Protein AF-A0A7C6K3G5-F1 (afdb_monomer_lite)

Structure (mmCIF, N/CA/C/O backbone):
data_AF-A0A7C6K3G5-F1
#
_entry.id   AF-A0A7C6K3G5-F1
#
loop_
_atom_site.group_PDB
_atom_site.id
_atom_site.type_symbol
_atom_site.label_atom_id
_atom_site.label_alt_id
_atom_site.label_comp_id
_atom_site.label_asym_id
_atom_site.label_entity_id
_atom_site.label_seq_id
_atom_site.pdbx_PDB_ins_code
_atom_site.Cartn_x
_atom_site.Cartn_y
_atom_site.Cartn_z
_atom_site.occupancy
_atom_site.B_iso_or_equiv
_atom_site.auth_seq_id
_atom_site.auth_comp_id
_atom_site.auth_asym_id
_atom_site.auth_atom_id
_atom_site.pdbx_PDB_model_num
ATOM 1 N N . MET A 1 1 ? 36.226 26.036 -59.832 1.00 47.72 1 MET A N 1
ATOM 2 C CA . MET A 1 1 ? 35.216 25.085 -59.301 1.00 47.72 1 MET A CA 1
ATOM 3 C C . MET A 1 1 ? 35.623 24.488 -57.934 1.00 47.72 1 MET A C 1
ATOM 5 O O . MET A 1 1 ? 35.517 23.284 -57.744 1.00 47.72 1 MET A O 1
ATOM 9 N N . LEU A 1 2 ? 36.072 25.296 -56.954 1.00 51.31 2 LEU A N 1
ATOM 10 C CA . LEU A 1 2 ? 36.593 24.790 -55.658 1.00 51.31 2 LEU A CA 1
ATOM 11 C C . LEU A 1 2 ? 35.856 25.331 -54.412 1.00 51.31 2 LEU A C 1
ATOM 13 O O . LEU A 1 2 ? 36.168 24.935 -53.295 1.00 51.31 2 LEU A O 1
ATOM 17 N N . LYS A 1 3 ? 34.868 26.222 -54.579 1.00 53.34 3 LYS A N 1
ATOM 18 C CA . LYS A 1 3 ? 34.130 26.835 -53.455 1.00 53.34 3 LYS A CA 1
ATOM 19 C C . LYS A 1 3 ? 32.999 25.934 -52.930 1.00 53.34 3 LYS A C 1
ATOM 21 O O . LYS A 1 3 ? 32.684 25.962 -51.748 1.00 53.34 3 LYS A O 1
ATOM 26 N N . ASN A 1 4 ? 32.468 25.059 -53.786 1.00 55.94 4 ASN A N 1
ATOM 27 C CA . ASN A 1 4 ? 31.263 24.275 -53.503 1.00 55.94 4 ASN A CA 1
ATOM 28 C C . ASN A 1 4 ? 31.600 22.958 -52.778 1.00 55.94 4 ASN A C 1
ATOM 30 O O . ASN A 1 4 ? 30.846 22.520 -51.920 1.00 55.94 4 ASN A O 1
ATOM 34 N N . LYS A 1 5 ? 32.774 22.361 -53.049 1.00 55.78 5 LYS A N 1
ATOM 35 C CA . LYS A 1 5 ? 33.223 21.098 -52.425 1.00 55.78 5 LYS A CA 1
ATOM 36 C C . LYS A 1 5 ? 33.390 21.200 -50.903 1.00 55.78 5 LYS A C 1
ATOM 38 O O . LYS A 1 5 ? 33.050 20.257 -50.199 1.00 55.78 5 LYS A O 1
ATOM 43 N N . LYS A 1 6 ? 33.884 22.337 -50.392 1.00 58.03 6 LYS A N 1
ATOM 44 C CA . LYS A 1 6 ? 34.054 22.546 -48.942 1.00 58.03 6 LYS A CA 1
ATOM 45 C C . LYS A 1 6 ? 32.723 22.771 -48.221 1.00 58.03 6 LYS A C 1
ATOM 47 O O . LYS A 1 6 ? 32.587 22.332 -47.090 1.00 58.03 6 LYS A O 1
ATOM 52 N N . ILE A 1 7 ? 31.745 23.382 -48.892 1.00 60.53 7 ILE A N 1
ATOM 53 C CA . ILE A 1 7 ? 30.389 23.589 -48.360 1.00 60.53 7 ILE A CA 1
ATOM 54 C C . ILE A 1 7 ? 29.635 22.256 -48.286 1.00 60.53 7 ILE A C 1
ATOM 56 O O . ILE A 1 7 ? 29.058 21.955 -47.250 1.00 60.53 7 ILE A O 1
ATOM 60 N N . PHE A 1 8 ? 29.718 21.413 -49.323 1.00 60.09 8 PHE A N 1
ATOM 61 C CA . PHE A 1 8 ? 29.143 20.061 -49.281 1.00 60.09 8 PHE A CA 1
ATOM 62 C C . PHE A 1 8 ? 29.777 19.183 -48.194 1.00 60.09 8 PHE A C 1
ATOM 64 O O . PHE A 1 8 ? 29.063 18.450 -47.517 1.00 60.09 8 PHE A O 1
ATOM 71 N N . ALA A 1 9 ? 31.092 19.298 -47.978 1.00 62.62 9 ALA A N 1
ATOM 72 C CA . ALA A 1 9 ? 31.764 18.606 -46.881 1.00 62.62 9 ALA A CA 1
ATOM 73 C C . ALA A 1 9 ? 31.295 19.111 -45.503 1.00 62.62 9 ALA A C 1
ATOM 75 O O . ALA A 1 9 ? 31.035 18.303 -44.619 1.00 62.62 9 ALA A O 1
ATOM 76 N N . LEU A 1 10 ? 31.130 20.427 -45.324 1.00 61.31 10 LEU A N 1
ATOM 77 C CA . LEU A 1 10 ? 30.686 21.010 -44.052 1.00 61.31 10 LEU A CA 1
ATOM 78 C C . LEU A 1 10 ? 29.226 20.656 -43.726 1.00 61.31 10 LEU A C 1
ATOM 80 O O . LEU A 1 10 ? 28.918 20.279 -42.601 1.00 61.31 10 LEU A O 1
ATOM 84 N N . ILE A 1 11 ? 28.343 20.727 -44.727 1.00 65.38 11 ILE A N 1
ATOM 85 C CA . ILE A 1 11 ? 26.928 20.351 -44.602 1.00 65.38 11 ILE A CA 1
ATOM 86 C C . ILE A 1 11 ? 26.799 18.850 -44.311 1.00 65.38 11 ILE A C 1
ATOM 88 O O . ILE A 1 11 ? 26.002 18.466 -43.461 1.00 65.38 11 ILE A O 1
ATOM 92 N N . GLY A 1 12 ? 27.620 18.010 -44.951 1.00 67.44 12 GLY A N 1
ATOM 93 C CA . GLY A 1 12 ? 27.662 16.571 -44.682 1.00 67.44 12 GLY A CA 1
ATOM 94 C C . GLY A 1 12 ? 28.096 16.235 -43.252 1.00 67.44 12 GLY A C 1
ATOM 95 O O . GLY A 1 12 ? 27.484 15.383 -42.616 1.00 67.44 12 GLY A O 1
ATOM 96 N N . VAL A 1 13 ? 29.099 16.936 -42.710 1.00 66.88 13 VAL A N 1
ATOM 97 C CA . VAL A 1 13 ? 29.558 16.747 -41.319 1.00 66.88 13 VAL A CA 1
ATOM 98 C C . VAL A 1 13 ? 28.497 17.197 -40.308 1.00 66.88 13 VAL A C 1
ATOM 100 O O . VAL A 1 13 ? 28.266 16.506 -39.319 1.00 66.88 13 VAL A O 1
ATOM 103 N N . ILE A 1 14 ? 27.808 18.309 -40.576 1.00 70.62 14 ILE A N 1
ATOM 104 C CA . ILE A 1 14 ? 26.717 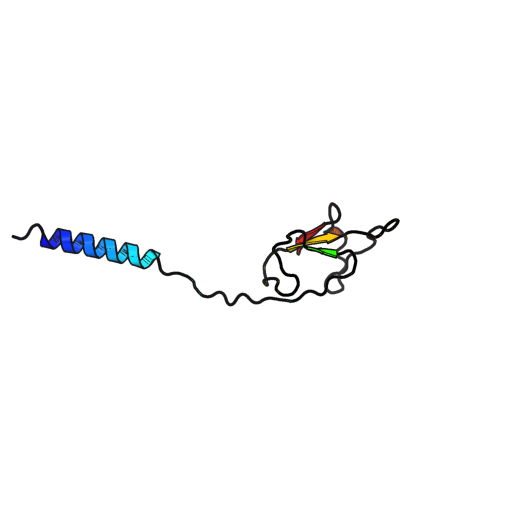18.809 -39.725 1.00 70.62 14 ILE A CA 1
ATOM 105 C C . ILE A 1 14 ? 25.524 17.839 -39.730 1.00 70.62 14 ILE A C 1
ATOM 107 O O . ILE A 1 14 ? 24.980 17.535 -38.671 1.00 70.62 14 ILE A O 1
ATOM 111 N N . LEU A 1 15 ? 25.157 17.293 -40.894 1.00 65.25 15 LEU A N 1
ATOM 112 C CA . LEU A 1 15 ? 24.096 16.285 -41.019 1.00 65.25 15 LEU A CA 1
ATOM 113 C C 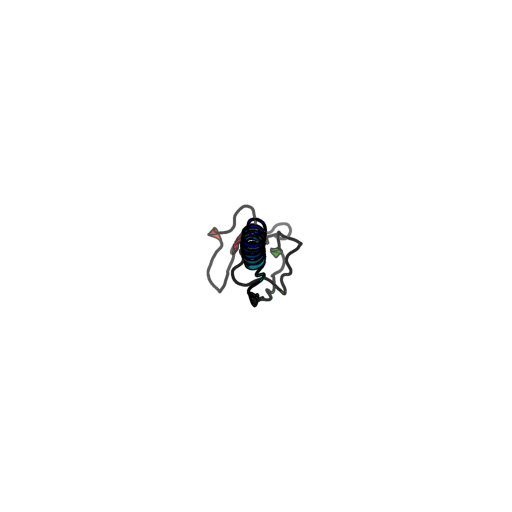. LEU A 1 15 ? 24.432 14.976 -40.287 1.00 65.25 15 LEU A C 1
ATOM 115 O O . LEU A 1 15 ? 23.551 14.385 -39.670 1.00 65.25 15 LEU A O 1
ATOM 119 N N . ILE A 1 16 ? 25.699 14.551 -40.300 1.00 65.88 16 ILE A N 1
ATOM 120 C CA . ILE A 1 16 ? 26.168 13.371 -39.556 1.00 65.88 16 ILE A CA 1
ATOM 121 C C . ILE A 1 16 ? 26.140 13.613 -38.037 1.00 65.88 16 ILE A C 1
ATOM 123 O O . ILE A 1 16 ? 25.730 12.724 -37.294 1.00 65.88 16 ILE A O 1
ATOM 127 N N . MET A 1 17 ? 26.506 14.810 -37.560 1.00 62.03 17 MET A N 1
ATOM 128 C CA . MET A 1 17 ? 26.393 15.163 -36.134 1.00 62.03 17 MET A CA 1
ATOM 129 C C . MET A 1 17 ? 24.938 15.220 -35.651 1.00 62.03 17 MET A C 1
ATOM 131 O O . MET A 1 17 ? 24.650 14.788 -34.538 1.00 62.03 17 MET A O 1
ATOM 135 N N . LEU A 1 18 ? 24.014 15.697 -36.489 1.00 60.31 18 LEU A N 1
ATOM 136 C CA . LEU A 1 18 ? 22.577 15.703 -36.191 1.00 60.31 18 LEU A CA 1
ATOM 137 C C . LEU A 1 18 ? 21.984 14.288 -36.110 1.00 60.31 18 LEU A C 1
ATOM 139 O O . LEU A 1 18 ? 21.093 14.053 -35.301 1.00 60.31 18 LEU A O 1
ATOM 143 N N . PHE A 1 19 ? 22.503 13.335 -36.890 1.00 58.94 19 PHE A N 1
ATOM 144 C CA . PHE A 1 19 ? 22.049 11.939 -36.864 1.00 58.94 19 PHE A CA 1
ATOM 145 C C . PHE A 1 19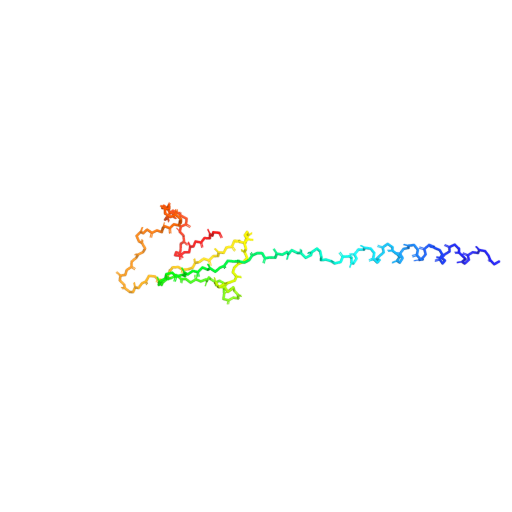 ? 22.487 11.185 -35.592 1.00 58.94 19 PHE A C 1
ATOM 147 O O . PHE A 1 19 ? 21.780 10.293 -35.132 1.00 58.94 19 PHE A O 1
ATOM 154 N N . MET A 1 20 ? 23.616 11.569 -34.981 1.00 58.78 20 MET A N 1
ATOM 155 C CA . MET A 1 20 ? 24.141 10.947 -33.751 1.00 58.78 20 MET A CA 1
ATOM 156 C C . MET A 1 20 ? 23.351 11.311 -32.480 1.00 58.78 20 MET A C 1
ATOM 158 O O . MET A 1 20 ? 23.442 10.597 -31.486 1.00 58.78 20 MET A O 1
ATOM 162 N N . LEU A 1 21 ? 22.554 12.387 -32.499 1.00 54.53 21 LEU A N 1
ATOM 163 C CA . LEU A 1 21 ? 21.690 12.789 -31.376 1.00 54.53 21 LEU A CA 1
ATOM 164 C C . LEU A 1 21 ? 20.351 12.028 -31.337 1.00 54.53 21 LEU A C 1
ATOM 166 O O . LEU A 1 21 ? 19.592 12.179 -30.386 1.00 54.53 21 LEU A O 1
ATOM 170 N N . VAL A 1 22 ? 20.067 11.204 -32.352 1.00 57.47 22 VAL A N 1
ATOM 171 C CA . VAL A 1 22 ? 18.840 10.387 -32.470 1.00 57.47 22 VAL A CA 1
ATOM 172 C C . VAL A 1 22 ? 19.117 8.911 -32.125 1.00 57.47 22 VAL A C 1
ATOM 174 O O . VAL A 1 22 ? 18.320 8.027 -32.428 1.00 57.47 22 VAL A O 1
ATOM 177 N N . GLY A 1 23 ? 20.251 8.622 -31.474 1.00 55.88 23 GLY A N 1
ATOM 178 C CA . GLY A 1 23 ? 20.572 7.304 -30.920 1.00 55.88 23 GLY A CA 1
ATOM 179 C C . GLY A 1 23 ? 19.636 6.957 -29.763 1.00 55.88 23 GLY A C 1
ATOM 180 O O . GLY A 1 23 ? 19.937 7.228 -28.606 1.00 55.88 23 GLY A O 1
ATOM 181 N N . CYS A 1 24 ? 18.468 6.422 -30.100 1.00 49.31 24 CYS A N 1
ATOM 182 C CA . CYS A 1 24 ? 17.405 6.097 -29.169 1.00 49.31 24 CYS A CA 1
ATOM 183 C C . CYS A 1 24 ? 17.737 4.856 -28.331 1.00 49.31 24 CYS A C 1
ATOM 185 O O . CYS A 1 24 ? 18.295 3.884 -28.836 1.00 49.31 24 CYS A O 1
ATOM 187 N N . SER A 1 25 ? 17.265 4.917 -27.084 1.00 50.09 25 SER A N 1
ATOM 188 C CA . SER A 1 25 ? 16.772 3.798 -26.283 1.00 50.09 25 SER A CA 1
ATOM 189 C C . SER A 1 25 ? 17.782 2.680 -26.028 1.00 50.09 25 SER A C 1
ATOM 191 O O . SER A 1 25 ? 17.747 1.600 -26.615 1.00 50.09 25 SER A O 1
ATOM 193 N N . CYS A 1 26 ? 18.639 2.913 -25.034 1.00 45.47 26 CYS A N 1
ATOM 194 C CA . CYS A 1 26 ? 19.052 1.821 -24.165 1.00 45.47 26 CYS A CA 1
ATOM 195 C C . CYS A 1 26 ? 17.762 1.141 -23.683 1.00 45.47 26 CYS A C 1
ATOM 197 O O . CYS A 1 26 ? 16.946 1.794 -23.032 1.00 45.47 26 CYS A O 1
ATOM 199 N N . GLY A 1 27 ? 17.541 -0.118 -24.062 1.00 54.97 27 GLY A N 1
ATOM 200 C CA . GLY A 1 27 ? 16.479 -0.929 -23.483 1.00 54.97 27 GLY A CA 1
ATOM 201 C C . GLY A 1 27 ? 16.750 -1.051 -21.990 1.00 54.97 27 GLY A C 1
ATOM 202 O O . GLY A 1 27 ? 17.651 -1.782 -21.584 1.00 54.97 27 GLY A O 1
ATOM 203 N N . CYS A 1 28 ? 16.033 -0.272 -21.185 1.00 56.22 28 CYS A N 1
ATOM 204 C CA . CYS A 1 28 ? 15.867 -0.598 -19.784 1.00 56.22 28 CYS A CA 1
ATOM 205 C C . CYS A 1 28 ? 15.002 -1.854 -19.776 1.00 56.22 28 CYS A C 1
ATOM 207 O O . CYS A 1 28 ? 13.847 -1.815 -20.194 1.00 56.22 28 CYS A O 1
ATOM 209 N N . ASP A 1 29 ? 15.579 -2.987 -19.385 1.00 64.62 29 ASP A N 1
ATOM 210 C CA . ASP A 1 29 ? 14.782 -4.137 -18.982 1.00 64.62 29 ASP A CA 1
ATOM 211 C C . ASP A 1 29 ? 14.023 -3.710 -17.718 1.00 64.62 29 ASP A C 1
ATOM 213 O O . ASP A 1 29 ? 14.530 -3.848 -16.600 1.00 64.62 29 ASP A O 1
ATOM 217 N N . ASP A 1 30 ? 12.851 -3.101 -17.906 1.00 71.44 30 ASP A N 1
ATOM 218 C CA . ASP A 1 30 ? 11.986 -2.656 -16.822 1.00 71.44 30 ASP A CA 1
ATOM 219 C C . ASP A 1 30 ? 11.521 -3.902 -16.070 1.00 71.44 30 ASP A C 1
ATOM 221 O O . ASP A 1 30 ? 10.672 -4.677 -16.517 1.00 71.44 30 ASP A O 1
ATOM 225 N N . LYS A 1 31 ? 12.170 -4.164 -14.935 1.00 88.88 31 LYS A N 1
ATOM 226 C CA . LYS A 1 31 ? 11.777 -5.263 -14.061 1.00 88.88 31 LYS A CA 1
ATOM 227 C C . LYS A 1 31 ? 10.487 -4.853 -13.376 1.00 88.88 31 LYS A C 1
ATOM 229 O O . LYS A 1 31 ? 10.463 -3.829 -12.696 1.00 88.88 31 LYS A O 1
ATOM 234 N N . THR A 1 32 ? 9.457 -5.675 -13.506 1.00 93.56 32 THR A N 1
ATOM 235 C CA . THR A 1 32 ? 8.169 -5.439 -12.857 1.00 93.56 32 THR A CA 1
ATOM 236 C C . THR A 1 32 ? 7.934 -6.395 -11.694 1.00 93.56 32 THR A C 1
ATOM 238 O O . THR A 1 32 ? 8.487 -7.498 -11.655 1.00 93.56 32 THR A O 1
ATOM 241 N N . VAL A 1 33 ? 7.071 -5.996 -10.765 1.00 92.56 33 VAL A N 1
ATOM 242 C CA . VAL A 1 33 ? 6.599 -6.814 -9.648 1.00 92.56 33 VAL A CA 1
ATOM 243 C C . VAL A 1 33 ? 5.074 -6.800 -9.590 1.00 92.56 33 VAL A C 1
ATOM 245 O O . VAL A 1 33 ? 4.440 -5.795 -9.908 1.00 92.56 33 VAL A O 1
ATOM 248 N N . LYS A 1 34 ? 4.502 -7.929 -9.171 1.00 94.31 34 LYS A N 1
ATOM 249 C CA . LYS A 1 34 ? 3.089 -8.048 -8.817 1.00 94.31 34 LYS A CA 1
ATOM 250 C C . LYS A 1 34 ? 2.924 -7.826 -7.318 1.00 94.31 34 LYS A C 1
ATOM 252 O O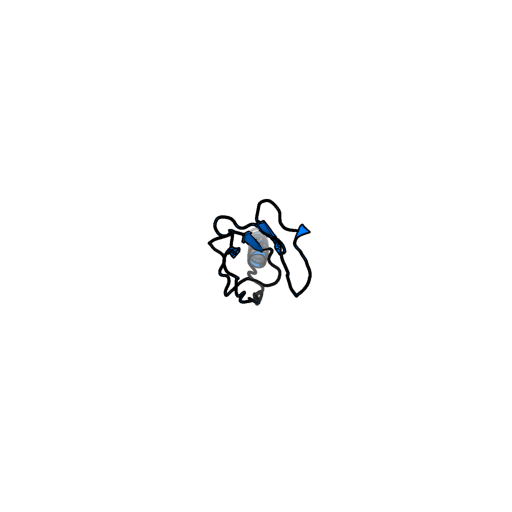 . LYS A 1 34 ? 3.623 -8.468 -6.532 1.00 94.31 34 LYS A O 1
ATOM 257 N N . LEU A 1 35 ? 1.986 -6.966 -6.936 1.00 91.69 35 LEU A N 1
ATOM 258 C CA . LEU A 1 35 ? 1.579 -6.758 -5.551 1.00 91.69 35 LEU A CA 1
ATOM 259 C C . LEU A 1 35 ? 0.158 -7.276 -5.330 1.00 91.69 35 LEU A C 1
ATOM 261 O O . LEU A 1 35 ? -0.786 -6.837 -5.982 1.00 91.69 35 LEU A O 1
ATOM 265 N N . ASP A 1 36 ? 0.001 -8.170 -4.356 1.00 92.12 36 ASP A N 1
ATOM 266 C CA . ASP A 1 36 ? -1.316 -8.566 -3.864 1.00 92.12 36 ASP A CA 1
ATOM 267 C C . ASP A 1 36 ? -1.797 -7.519 -2.849 1.00 92.12 36 ASP A C 1
ATOM 269 O O . ASP A 1 36 ? -1.306 -7.452 -1.718 1.00 92.12 36 ASP A O 1
ATOM 273 N N . LEU A 1 37 ? -2.734 -6.665 -3.267 1.00 91.75 37 LEU A N 1
ATOM 274 C CA . LEU A 1 37 ? -3.269 -5.606 -2.412 1.00 91.75 37 LEU A CA 1
ATOM 275 C C . LEU A 1 37 ? -4.340 -6.159 -1.457 1.00 91.75 37 LEU A C 1
ATOM 277 O O . LEU A 1 37 ? -5.229 -6.897 -1.892 1.00 91.75 37 LEU A O 1
ATOM 281 N N . PRO A 1 38 ? -4.287 -5.813 -0.157 1.00 90.75 38 PRO A N 1
ATOM 282 C CA . PRO A 1 38 ? -5.324 -6.198 0.791 1.00 90.75 38 PRO A CA 1
ATOM 283 C C . PRO A 1 38 ? -6.628 -5.431 0.534 1.00 90.75 38 PRO A C 1
ATOM 285 O O . PRO A 1 38 ? -6.655 -4.392 -0.127 1.00 90.75 38 PRO A O 1
ATOM 288 N N . GLU A 1 39 ? -7.725 -5.928 1.109 1.00 90.25 39 GLU A N 1
ATOM 289 C CA . GLU A 1 39 ? -9.016 -5.243 1.055 1.00 90.25 39 GLU A CA 1
ATOM 290 C C . GLU A 1 39 ? -8.906 -3.815 1.611 1.00 90.25 39 GLU A C 1
ATOM 292 O O . GLU A 1 39 ? -8.289 -3.578 2.651 1.00 90.25 39 GLU A O 1
ATOM 297 N N . GLY A 1 40 ? -9.518 -2.862 0.906 1.00 91.44 40 GLY A N 1
ATOM 298 C CA . GLY A 1 40 ? -9.478 -1.454 1.286 1.00 91.44 40 GLY A CA 1
ATOM 299 C C . GLY A 1 40 ? -8.173 -0.743 0.924 1.00 91.44 40 GLY A C 1
ATOM 300 O O . GLY A 1 40 ? -8.009 0.399 1.331 1.00 91.44 40 GLY A O 1
ATOM 301 N N . VAL A 1 41 ? -7.262 -1.354 0.159 1.00 94.25 41 VAL A N 1
ATOM 302 C CA . VAL A 1 41 ? -6.095 -0.668 -0.421 1.00 94.25 41 VAL A CA 1
ATOM 303 C C . VAL A 1 41 ? -6.187 -0.680 -1.945 1.00 94.25 41 VAL A C 1
ATOM 305 O O . VAL A 1 41 ? -6.513 -1.694 -2.553 1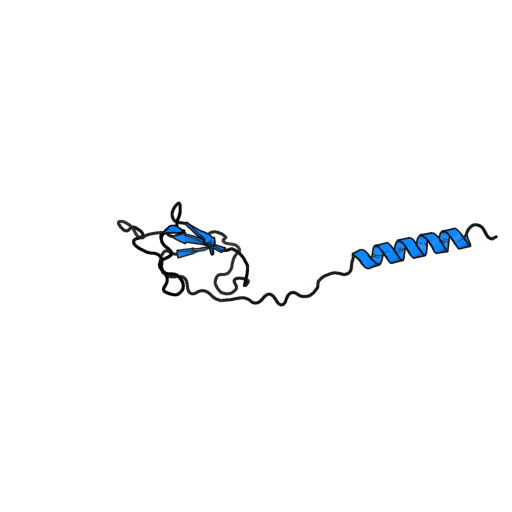.00 94.25 41 VAL A O 1
ATOM 308 N N . SER A 1 42 ? -5.906 0.462 -2.566 1.00 95.88 42 SER A N 1
ATOM 309 C CA . SER A 1 42 ? -5.976 0.653 -4.021 1.00 95.88 42 SER A CA 1
ATOM 310 C C . SER A 1 42 ? -4.862 1.575 -4.505 1.00 95.88 42 SER A C 1
ATOM 312 O O . SER A 1 42 ? -4.322 2.352 -3.717 1.00 95.88 42 SER A O 1
ATOM 314 N N . LEU A 1 43 ? -4.512 1.485 -5.787 1.00 97.00 43 LEU A N 1
ATOM 315 C CA . LEU A 1 43 ? -3.630 2.454 -6.433 1.00 97.00 43 LEU A CA 1
ATOM 316 C C . LEU A 1 43 ? -4.378 3.778 -6.598 1.00 97.00 43 LEU A C 1
ATOM 318 O O . LEU A 1 43 ? -5.560 3.778 -6.937 1.00 97.00 43 LEU A O 1
ATOM 322 N N . VAL A 1 44 ? -3.701 4.899 -6.346 1.00 97.25 44 VAL A N 1
ATOM 323 C CA . VAL A 1 44 ? -4.279 6.219 -6.650 1.00 97.25 44 VAL A CA 1
ATOM 324 C C . VAL A 1 44 ? -4.255 6.489 -8.151 1.00 97.25 44 VAL A C 1
ATOM 326 O O . VAL A 1 44 ? -5.189 7.088 -8.678 1.00 97.25 44 VAL A O 1
ATOM 329 N N . ASP A 1 45 ? -3.185 6.069 -8.819 1.00 95.88 45 ASP A N 1
ATOM 330 C CA . ASP A 1 45 ? -3.064 6.159 -10.267 1.00 95.88 45 ASP A CA 1
ATOM 331 C C . ASP A 1 45 ? -3.733 4.942 -10.917 1.00 95.88 45 ASP A C 1
ATOM 333 O O . ASP A 1 45 ? -3.269 3.810 -10.773 1.00 95.88 45 ASP A O 1
ATOM 337 N N . GLU A 1 46 ? -4.843 5.185 -11.612 1.00 93.56 46 GLU A N 1
ATOM 338 C CA . GLU A 1 46 ? -5.634 4.158 -12.296 1.00 93.56 46 GLU A CA 1
ATOM 339 C C . GLU A 1 46 ? -4.955 3.633 -13.572 1.00 93.56 46 GLU A C 1
ATOM 341 O O . GLU A 1 46 ? -5.364 2.597 -14.099 1.00 93.56 46 GLU A O 1
ATOM 346 N N . GLU A 1 47 ? -3.928 4.323 -14.081 1.00 94.50 47 GLU A N 1
ATOM 347 C CA . GLU A 1 47 ? -3.148 3.863 -15.235 1.00 94.50 47 GLU A CA 1
ATOM 348 C C . GLU A 1 47 ? -2.095 2.816 -14.841 1.00 94.50 47 GLU A C 1
ATOM 350 O O . GLU A 1 47 ? -1.582 2.094 -15.703 1.00 94.50 47 GLU A O 1
ATOM 355 N N . LEU A 1 48 ? -1.781 2.705 -13.545 1.00 94.62 48 LEU A N 1
ATOM 356 C CA . LEU A 1 48 ? -0.861 1.701 -13.025 1.00 94.62 48 LEU A CA 1
ATOM 357 C C . LEU A 1 48 ? -1.541 0.335 -12.871 1.00 94.62 48 LEU A C 1
ATOM 359 O O . LEU A 1 48 ? -2.666 0.204 -12.392 1.00 94.62 48 LEU A O 1
ATOM 363 N N . ASP A 1 49 ? -0.797 -0.711 -13.223 1.00 94.06 49 ASP A N 1
ATOM 364 C CA . ASP A 1 49 ? -1.209 -2.103 -13.065 1.00 94.06 49 ASP A CA 1
ATOM 365 C C . ASP A 1 49 ? -0.501 -2.714 -11.848 1.00 94.06 49 ASP A C 1
ATOM 367 O O . ASP A 1 49 ? 0.721 -2.881 -11.854 1.00 94.06 49 ASP A O 1
ATOM 371 N N . ALA A 1 50 ? -1.264 -3.080 -10.813 1.00 92.94 50 ALA A N 1
ATOM 372 C CA . ALA A 1 50 ? -0.740 -3.709 -9.597 1.00 92.94 50 ALA A CA 1
ATOM 373 C C . ALA A 1 50 ? -0.022 -5.045 -9.870 1.00 92.94 50 ALA A C 1
ATOM 375 O O . ALA A 1 50 ? 0.837 -5.450 -9.084 1.00 92.94 50 ALA A O 1
ATOM 376 N N . ASP A 1 51 ? -0.326 -5.715 -10.987 1.00 94.44 51 ASP A N 1
ATOM 377 C CA . ASP A 1 51 ? 0.351 -6.945 -11.398 1.00 94.44 51 ASP A CA 1
ATOM 378 C C . ASP A 1 51 ? 1.695 -6.682 -12.103 1.00 94.44 51 ASP A C 1
ATOM 380 O O . ASP A 1 51 ? 2.481 -7.617 -12.301 1.00 94.44 51 ASP A O 1
ATOM 384 N N . LYS A 1 52 ? 1.968 -5.431 -12.500 1.00 93.69 52 LYS A N 1
ATOM 385 C CA . LYS A 1 52 ? 3.132 -5.034 -13.307 1.00 93.69 52 LYS A CA 1
ATOM 386 C C . LYS A 1 52 ? 3.685 -3.661 -12.921 1.00 93.69 52 LYS A C 1
ATOM 388 O O . LYS A 1 52 ? 3.954 -2.825 -13.782 1.00 93.69 52 LYS A O 1
ATOM 393 N N . LEU A 1 53 ? 3.917 -3.442 -11.633 1.00 93.00 53 LEU A N 1
ATOM 394 C CA . LEU A 1 53 ? 4.551 -2.213 -11.161 1.00 93.00 53 LEU A CA 1
ATOM 395 C C . LEU A 1 53 ? 6.050 -2.238 -11.447 1.00 93.00 53 LEU A C 1
ATOM 397 O O . LEU A 1 53 ? 6.716 -3.239 -11.181 1.00 93.00 53 LEU A O 1
ATOM 401 N N . ASN A 1 54 ? 6.588 -1.139 -11.968 1.00 92.69 54 ASN A N 1
ATOM 402 C CA . ASN A 1 54 ? 8.017 -1.015 -12.236 1.00 92.69 54 ASN A CA 1
ATOM 403 C C . ASN A 1 54 ? 8.811 -0.986 -10.925 1.00 92.69 54 ASN A C 1
ATOM 405 O O . ASN A 1 54 ? 8.468 -0.301 -9.966 1.00 92.69 54 ASN A O 1
ATOM 409 N N . ILE A 1 55 ? 9.911 -1.728 -10.872 1.00 89.50 55 ILE A N 1
ATOM 410 C CA . ILE A 1 55 ? 10.816 -1.674 -9.726 1.00 89.50 55 ILE A CA 1
ATOM 411 C C . ILE A 1 55 ? 11.572 -0.338 -9.761 1.00 89.50 55 ILE A C 1
ATOM 413 O O . ILE A 1 55 ? 12.065 0.076 -10.810 1.00 89.50 55 ILE A O 1
ATOM 417 N N . ASN A 1 56 ? 11.728 0.294 -8.593 1.00 87.56 56 ASN A N 1
ATOM 418 C CA . ASN A 1 56 ? 12.307 1.635 -8.406 1.00 87.56 56 ASN A CA 1
ATOM 419 C C . ASN A 1 56 ? 11.433 2.802 -8.909 1.00 87.56 56 ASN A C 1
ATOM 421 O O . ASN A 1 56 ? 11.970 3.879 -9.169 1.00 87.56 56 ASN A O 1
ATOM 425 N N . SER A 1 57 ? 10.120 2.610 -9.055 1.00 89.88 57 SER A N 1
ATOM 426 C CA . SER A 1 57 ? 9.172 3.722 -9.193 1.00 89.88 57 SER A CA 1
ATOM 427 C C . SER A 1 57 ? 8.448 3.978 -7.879 1.00 89.88 57 SER A C 1
ATOM 429 O O . SER A 1 57 ? 8.065 3.016 -7.217 1.00 89.88 57 SER A O 1
ATOM 431 N N . ASP A 1 58 ? 8.196 5.248 -7.572 1.00 93.56 58 ASP A N 1
ATOM 432 C CA . ASP A 1 58 ? 7.347 5.639 -6.448 1.00 93.56 58 ASP A CA 1
ATOM 433 C C . ASP A 1 58 ? 5.875 5.366 -6.792 1.00 93.56 58 ASP A C 1
ATOM 435 O O . ASP A 1 58 ? 5.388 5.801 -7.840 1.00 93.56 58 ASP A O 1
ATOM 439 N N . VAL A 1 59 ? 5.156 4.667 -5.913 1.00 95.88 59 VAL A N 1
ATOM 440 C CA . VAL A 1 59 ? 3.736 4.328 -6.109 1.00 95.88 59 VAL A CA 1
ATOM 441 C C . VAL A 1 59 ? 2.902 4.842 -4.938 1.00 95.88 59 VAL A C 1
ATOM 443 O O . VAL A 1 59 ? 3.190 4.535 -3.783 1.00 95.88 59 VAL A O 1
ATOM 446 N N . GLU A 1 60 ? 1.852 5.619 -5.225 1.00 97.56 60 GLU A N 1
ATOM 447 C CA . GLU A 1 60 ? 0.904 6.112 -4.216 1.00 97.56 60 GLU A CA 1
ATOM 448 C C . GLU A 1 60 ? -0.304 5.174 -4.073 1.00 97.56 60 GLU A C 1
ATOM 450 O O . GLU A 1 60 ? -0.976 4.822 -5.048 1.00 97.56 60 GLU A O 1
ATOM 455 N N . PHE A 1 61 ? -0.616 4.821 -2.829 1.00 97.50 61 PHE A N 1
ATOM 456 C CA . PHE A 1 61 ? -1.736 3.966 -2.457 1.00 97.50 61 PHE A CA 1
ATOM 457 C C . PHE A 1 61 ? -2.763 4.739 -1.634 1.00 97.50 61 PHE A C 1
ATOM 459 O O . PHE A 1 61 ? -2.408 5.573 -0.802 1.00 97.50 61 PHE A O 1
ATOM 466 N N . LEU A 1 62 ? -4.039 4.413 -1.831 1.00 97.38 62 LEU A N 1
ATOM 467 C CA . LEU A 1 62 ? -5.179 4.906 -1.064 1.00 97.38 62 LEU A CA 1
ATOM 468 C C . LEU A 1 62 ? -5.732 3.803 -0.161 1.00 97.38 62 LEU A C 1
ATOM 470 O O . LEU A 1 62 ? -6.000 2.692 -0.619 1.00 97.38 62 LEU A O 1
ATOM 474 N N . ILE A 1 63 ? -5.977 4.156 1.098 1.00 96.94 63 ILE A N 1
ATOM 475 C CA . ILE A 1 63 ? -6.612 3.328 2.119 1.00 96.94 63 ILE A CA 1
ATOM 476 C C . ILE A 1 63 ? -8.077 3.759 2.260 1.00 96.94 63 ILE A C 1
ATOM 478 O O . ILE A 1 63 ? -8.384 4.851 2.733 1.00 96.94 63 ILE A O 1
ATOM 482 N N . THR A 1 64 ? -8.997 2.879 1.884 1.00 96.00 64 THR A N 1
ATOM 483 C CA . THR A 1 64 ? -10.440 3.030 2.083 1.00 96.00 64 THR A CA 1
ATOM 484 C C . THR A 1 64 ? -10.888 2.079 3.184 1.00 96.00 64 THR A C 1
ATOM 486 O O . THR A 1 64 ? -11.162 0.903 2.942 1.00 96.00 64 THR A O 1
ATOM 489 N N . ALA A 1 65 ? -10.945 2.585 4.416 1.00 92.31 65 ALA A N 1
ATOM 490 C CA . ALA A 1 65 ? -11.447 1.807 5.538 1.00 92.31 65 ALA A CA 1
ATOM 491 C C . ALA A 1 65 ? -12.952 1.506 5.357 1.00 92.31 65 ALA A C 1
ATOM 493 O O . ALA A 1 65 ? -13.705 2.392 4.939 1.00 92.3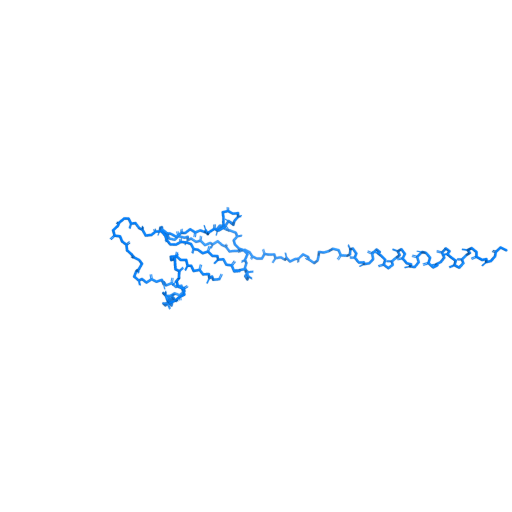1 65 ALA A O 1
ATOM 494 N N . PRO A 1 66 ? -13.415 0.284 5.681 1.00 89.88 66 PRO A N 1
ATOM 495 C CA . PRO A 1 66 ? -14.838 -0.035 5.706 1.00 89.88 66 PRO A CA 1
ATOM 496 C C . PRO A 1 66 ? -15.615 0.874 6.664 1.00 89.88 66 PRO A C 1
ATOM 498 O O . PRO A 1 66 ? -15.048 1.441 7.599 1.00 89.88 66 PRO A O 1
ATOM 501 N N . GLU A 1 67 ? -16.930 0.965 6.476 1.00 91.94 67 GLU A N 1
ATOM 502 C CA . GLU A 1 67 ? -17.784 1.805 7.318 1.00 91.94 67 GLU A CA 1
ATOM 503 C C . GLU A 1 67 ? -17.615 1.479 8.815 1.00 91.94 67 GLU A C 1
ATOM 505 O O . GLU A 1 67 ? -17.625 0.316 9.229 1.00 91.94 67 GLU A O 1
ATOM 510 N N . GLY A 1 68 ? -17.428 2.524 9.627 1.00 93.25 68 GLY A N 1
ATOM 511 C CA . GLY A 1 68 ? -17.216 2.403 11.071 1.00 93.25 68 GLY A CA 1
ATOM 512 C C . GLY A 1 68 ? -15.837 1.876 11.482 1.00 93.25 68 GLY A C 1
ATOM 513 O O . GLY A 1 68 ? -15.637 1.593 12.662 1.00 93.25 68 GLY A O 1
ATOM 514 N N . LYS A 1 69 ? -14.895 1.732 10.542 1.00 92.25 69 LYS A N 1
ATOM 515 C CA . LYS A 1 69 ? -13.508 1.344 10.818 1.00 92.25 69 LYS A CA 1
ATOM 516 C C . LYS A 1 69 ? -12.540 2.475 10.493 1.00 92.25 69 LYS A C 1
ATOM 518 O O . LYS A 1 69 ? -12.807 3.328 9.652 1.00 92.25 69 LYS A O 1
ATOM 523 N N . GLU A 1 70 ? -11.385 2.425 11.140 1.00 92.38 70 GLU A N 1
ATOM 524 C CA . GLU A 1 70 ? -10.240 3.290 10.874 1.00 92.38 70 GLU A CA 1
ATOM 525 C C . GLU A 1 70 ? -8.965 2.450 10.748 1.00 92.38 70 GLU A C 1
ATOM 527 O O . GLU A 1 70 ? -8.933 1.276 11.130 1.00 92.38 70 GLU A O 1
ATOM 532 N N . LEU A 1 71 ? -7.922 3.045 10.174 1.00 93.88 71 LEU A N 1
ATOM 533 C CA . LEU A 1 71 ? -6.609 2.420 10.106 1.00 93.88 71 LEU A CA 1
ATOM 534 C C . LEU A 1 71 ? -5.960 2.437 11.497 1.00 93.88 71 LEU A C 1
ATOM 536 O O . LEU A 1 71 ? -5.680 3.508 12.022 1.00 93.88 71 LEU A O 1
ATOM 540 N N . ASP A 1 72 ? -5.668 1.260 12.054 1.00 94.38 72 ASP A N 1
ATOM 541 C CA . ASP A 1 72 ? -4.846 1.130 13.269 1.00 94.38 72 ASP A CA 1
ATOM 542 C C . ASP A 1 72 ? -3.352 1.107 12.912 1.00 94.38 72 ASP A C 1
ATOM 544 O O . ASP A 1 72 ? -2.583 1.952 13.366 1.00 94.38 72 ASP A O 1
ATOM 548 N N . LYS A 1 73 ? -2.934 0.159 12.055 1.00 95.12 73 LYS A N 1
ATOM 549 C CA . LYS A 1 73 ? -1.526 -0.017 11.667 1.00 95.12 73 LYS A CA 1
ATOM 550 C C . LYS A 1 73 ? -1.337 -0.390 10.206 1.00 95.12 73 LYS A C 1
ATOM 552 O O . LYS A 1 73 ? -2.098 -1.187 9.660 1.00 95.12 73 LYS A O 1
ATOM 557 N N . LEU A 1 74 ? -0.255 0.115 9.617 1.00 94.75 74 LEU A N 1
ATOM 558 C CA . LEU A 1 74 ? 0.258 -0.293 8.311 1.00 94.75 74 LEU A CA 1
ATOM 559 C C . LEU A 1 74 ? 1.577 -1.046 8.500 1.00 94.75 74 LEU A C 1
ATOM 561 O O . LEU A 1 74 ? 2.553 -0.471 8.977 1.00 94.75 74 LEU A O 1
ATOM 565 N N . PHE A 1 75 ? 1.619 -2.312 8.088 1.00 94.12 75 PHE A N 1
ATOM 566 C CA . PHE A 1 75 ? 2.852 -3.097 8.060 1.00 94.12 75 PHE A CA 1
ATOM 567 C C . PHE A 1 75 ? 3.323 -3.298 6.626 1.00 94.12 75 PHE A C 1
ATOM 569 O O . PHE A 1 75 ? 2.574 -3.801 5.791 1.00 94.12 75 PHE A O 1
ATOM 576 N N . ILE A 1 76 ? 4.583 -2.964 6.360 1.00 91.25 76 ILE A N 1
ATOM 577 C CA . ILE A 1 76 ? 5.243 -3.215 5.076 1.00 91.25 76 ILE A CA 1
ATOM 578 C C . ILE A 1 76 ? 6.507 -4.004 5.374 1.00 91.25 76 ILE A C 1
ATOM 580 O O . ILE A 1 76 ? 7.326 -3.571 6.181 1.00 91.25 76 ILE A O 1
ATOM 584 N N . ASN A 1 77 ? 6.653 -5.181 4.760 1.00 90.44 77 ASN A N 1
ATOM 585 C CA . ASN A 1 77 ? 7.762 -6.103 5.037 1.00 90.44 77 ASN A CA 1
ATOM 586 C C . ASN A 1 77 ? 7.944 -6.384 6.542 1.00 90.44 77 ASN A C 1
ATOM 588 O O . ASN A 1 77 ? 9.060 -6.388 7.051 1.00 90.44 77 ASN A O 1
ATOM 592 N N . ASN A 1 78 ? 6.831 -6.584 7.260 1.00 93.88 78 ASN A N 1
ATOM 593 C CA . ASN A 1 78 ? 6.779 -6.817 8.711 1.00 93.88 78 ASN A CA 1
ATOM 594 C C . ASN A 1 78 ? 7.254 -5.644 9.593 1.00 93.88 78 ASN A C 1
ATOM 596 O O . ASN A 1 78 ? 7.329 -5.799 10.811 1.00 93.88 78 ASN A O 1
ATOM 600 N N . GLU A 1 79 ? 7.513 -4.471 9.019 1.00 96.75 79 GLU A N 1
ATOM 601 C CA . GLU A 1 79 ? 7.833 -3.253 9.761 1.00 96.75 79 GLU A CA 1
ATOM 602 C C . GLU A 1 79 ? 6.610 -2.345 9.865 1.00 96.75 79 GLU A C 1
ATOM 604 O O . GLU A 1 79 ? 5.891 -2.148 8.886 1.00 96.75 79 GLU A O 1
ATOM 609 N N . ASP A 1 80 ? 6.389 -1.770 11.048 1.00 97.38 80 ASP A N 1
ATOM 610 C CA . ASP A 1 80 ? 5.359 -0.751 11.246 1.00 97.38 80 ASP A CA 1
ATOM 611 C C . ASP A 1 80 ? 5.759 0.527 10.492 1.00 97.38 80 ASP A C 1
ATOM 613 O O . ASP A 1 80 ? 6.780 1.157 10.785 1.00 97.38 80 ASP A O 1
ATOM 617 N N . LYS A 1 81 ? 4.959 0.881 9.487 1.00 97.06 81 LYS A N 1
ATOM 618 C CA . LYS A 1 81 ? 5.093 2.084 8.663 1.00 97.06 81 LYS A CA 1
ATOM 619 C C . LYS A 1 81 ? 3.898 3.016 8.841 1.00 97.06 81 LYS A C 1
ATOM 621 O O . LYS A 1 81 ? 3.703 3.907 8.032 1.00 97.06 81 LYS A O 1
ATOM 626 N N . THR A 1 82 ? 3.098 2.879 9.893 1.00 97.00 82 THR A N 1
ATOM 627 C CA . THR A 1 82 ? 1.876 3.689 10.075 1.00 97.00 82 THR A CA 1
ATOM 628 C C . THR A 1 82 ? 2.142 5.201 10.005 1.00 97.00 82 THR A C 1
ATOM 630 O O . THR A 1 82 ? 1.303 5.959 9.531 1.00 97.00 82 THR A O 1
ATOM 633 N N . SER A 1 83 ? 3.343 5.649 10.385 1.00 97.25 83 SER A N 1
ATOM 634 C CA . SER A 1 83 ? 3.757 7.056 10.341 1.00 97.25 83 SER A CA 1
ATOM 635 C C . SER A 1 83 ? 3.894 7.668 8.943 1.00 97.25 83 SER A C 1
ATOM 637 O O . SER A 1 83 ? 3.902 8.893 8.845 1.00 97.25 83 SER A O 1
ATOM 639 N N . ILE A 1 84 ? 4.018 6.866 7.876 1.00 96.75 84 ILE A N 1
ATOM 640 C CA . ILE A 1 84 ? 4.083 7.397 6.501 1.00 96.75 84 ILE A CA 1
ATOM 641 C C . ILE A 1 84 ? 2.695 7.697 5.931 1.00 96.75 84 ILE A C 1
ATOM 643 O O . ILE A 1 84 ? 2.587 8.316 4.875 1.00 96.75 84 ILE A O 1
ATOM 647 N N . VAL A 1 85 ? 1.637 7.246 6.612 1.00 96.94 85 VAL A N 1
ATOM 648 C CA . VAL A 1 85 ? 0.268 7.450 6.160 1.00 96.94 85 VAL A CA 1
ATOM 649 C C . VAL A 1 85 ? -0.157 8.883 6.450 1.00 96.94 85 VAL A C 1
ATOM 651 O O . VAL A 1 85 ? -0.102 9.356 7.584 1.00 96.94 85 VAL A O 1
ATOM 654 N N . SER A 1 86 ? -0.627 9.571 5.417 1.00 96.81 86 SER A N 1
ATOM 655 C CA . SER A 1 86 ? -1.163 10.924 5.503 1.00 96.81 86 SER A CA 1
ATOM 656 C C . SER A 1 86 ? -2.379 11.047 4.599 1.00 96.81 86 SER A C 1
ATOM 658 O O . SER A 1 86 ? -2.343 10.625 3.447 1.00 96.81 86 SER A O 1
ATOM 660 N N . ASN A 1 87 ? -3.478 11.604 5.116 1.00 95.62 87 ASN A N 1
ATOM 661 C CA . ASN A 1 87 ? -4.746 11.732 4.384 1.00 95.62 87 ASN A CA 1
ATOM 662 C C . ASN A 1 87 ? -5.221 10.409 3.753 1.00 95.62 87 ASN A C 1
ATOM 664 O O . ASN A 1 87 ? -5.634 10.382 2.596 1.00 95.62 87 ASN A O 1
ATOM 668 N N . ASN A 1 88 ? -5.135 9.312 4.515 1.00 95.75 88 ASN A N 1
ATOM 669 C CA . ASN A 1 88 ? -5.451 7.951 4.065 1.00 95.75 88 ASN A CA 1
ATOM 670 C C . ASN A 1 88 ? -4.618 7.462 2.869 1.00 95.75 88 ASN A C 1
ATOM 672 O O . ASN A 1 88 ? -5.022 6.525 2.187 1.00 95.75 88 ASN A O 1
ATOM 676 N N . LYS A 1 89 ? -3.460 8.070 2.608 1.00 97.31 89 LYS A N 1
ATOM 677 C CA . LYS A 1 89 ? -2.559 7.692 1.522 1.00 97.31 89 LYS A CA 1
ATOM 678 C C . LYS A 1 89 ? -1.149 7.435 2.021 1.00 97.31 89 LYS A C 1
ATOM 680 O O . LYS A 1 89 ? -0.765 7.939 3.074 1.00 97.31 89 LYS A O 1
ATOM 685 N N . PHE A 1 90 ? -0.377 6.678 1.253 1.00 97.25 90 PHE A N 1
ATOM 686 C CA . PHE A 1 90 ? 1.057 6.505 1.468 1.00 97.25 90 PHE A CA 1
ATOM 687 C C . PHE A 1 90 ? 1.781 6.222 0.147 1.00 97.25 90 PHE A C 1
ATOM 689 O O . PHE A 1 90 ? 1.164 5.743 -0.802 1.00 97.25 90 PHE A O 1
ATOM 696 N N . THR A 1 91 ? 3.086 6.493 0.106 1.00 96.50 91 THR A N 1
ATOM 697 C CA . THR A 1 91 ? 3.947 6.273 -1.067 1.00 96.50 91 THR A CA 1
ATOM 698 C C . THR A 1 91 ? 5.134 5.396 -0.684 1.00 96.50 91 THR A C 1
ATOM 700 O O . THR A 1 91 ? 5.693 5.575 0.403 1.00 96.50 91 THR A O 1
ATOM 703 N N . ILE A 1 92 ? 5.493 4.449 -1.554 1.00 90.88 92 ILE A N 1
ATOM 704 C CA . ILE A 1 92 ? 6.627 3.516 -1.409 1.00 90.88 92 ILE A CA 1
ATOM 705 C C . ILE A 1 92 ? 7.413 3.455 -2.710 1.00 90.88 92 ILE A C 1
ATOM 707 O O . ILE A 1 92 ? 6.760 3.590 -3.770 1.00 90.88 92 ILE A O 1
#

Secondary structure (DSSP, 8-state):
--HHHHHHHHHHHHHHHHHHTT---------EE---PPTTEEES-TTS-TTSEETT---EEEE-PPTT------EETTEE-GGG-BTTEEE-

Radius of gyration: 26.13 Å; chains: 1; bounding box: 54×35×73 Å

Sequence (92 aa):
MLKNKKIFALIGVILIMLFMLVGCSCGCDDKTVKLDLPEGVSLVDEELDADKLNINSDVEFLITAPEGKELDKLFINNEDKTSIVSNNKFTI

Foldseek 3Di:
DPPVVVVVVVVVVVVVVVVVVPPDDPDPPFDFAADDDDPQKDWPDPVDDNRGHGPPDKTKMAGGDPPPDDDPFDADPNDTPRVQADPRMHID

pLDDT: mean 82.61, std 17.01, range [45.47, 97.56]